Protein AF-A0AA41X1D2-F1 (afdb_monomer_lite)

Organism: NCBI:txid2961944

Sequence (82 aa):
VGVIGVVEDIERGDCSTVAGNELVTALELAEIAGKSTGVIATARITHATPAATYAKSADRNWEDVSDMPAEAVEAGCKDIAD

Structure (mmCIF, N/CA/C/O backbone):
data_AF-A0AA41X1D2-F1
#
_entry.id   AF-A0AA41X1D2-F1
#
loop_
_atom_site.group_PDB
_atom_site.id
_atom_site.type_symbol
_atom_site.label_atom_id
_atom_site.label_alt_id
_atom_site.label_comp_id
_atom_site.label_asym_id
_atom_site.label_entity_id
_atom_site.label_seq_id
_atom_site.pdbx_PDB_ins_code
_atom_site.Cartn_x
_atom_site.Cartn_y
_atom_site.Cartn_z
_atom_site.occupancy
_atom_site.B_iso_or_equiv
_atom_site.auth_seq_id
_atom_site.auth_comp_id
_atom_site.auth_asym_id
_atom_site.auth_atom_id
_atom_site.pdbx_PDB_model_num
ATOM 1 N N . VAL A 1 1 ? 8.779 -12.808 -0.588 1.00 66.50 1 VAL A N 1
ATOM 2 C CA . VAL A 1 1 ? 7.424 -12.211 -0.528 1.00 66.50 1 VAL A CA 1
ATOM 3 C C . VAL A 1 1 ? 7.575 -10.697 -0.572 1.00 66.50 1 VAL A C 1
ATOM 5 O O . VAL A 1 1 ? 8.458 -10.191 0.114 1.00 66.50 1 VAL A O 1
ATOM 8 N N . GLY A 1 2 ? 6.813 -9.996 -1.414 1.00 94.50 2 GLY A N 1
ATOM 9 C CA . GLY A 1 2 ? 7.006 -8.564 -1.686 1.00 94.50 2 GLY A CA 1
ATOM 10 C C . GLY A 1 2 ? 5.765 -7.878 -2.250 1.00 94.50 2 GLY A C 1
ATOM 11 O O . GLY A 1 2 ? 5.905 -6.979 -3.060 1.00 94.50 2 GLY A O 1
ATOM 12 N N . VAL A 1 3 ? 4.583 -8.331 -1.841 1.00 97.50 3 VAL A N 1
ATOM 13 C CA . VAL A 1 3 ? 3.270 -7.861 -2.304 1.00 97.50 3 VAL A CA 1
ATOM 14 C C . VAL A 1 3 ? 2.450 -7.415 -1.094 1.00 97.50 3 VAL A C 1
ATOM 16 O O . VAL A 1 3 ? 2.777 -7.813 0.031 1.00 97.50 3 VAL A O 1
ATOM 19 N N . ILE A 1 4 ? 1.429 -6.581 -1.290 1.00 98.06 4 ILE A N 1
ATOM 20 C CA . ILE A 1 4 ? 0.665 -5.968 -0.193 1.00 98.06 4 ILE A CA 1
ATOM 21 C C . ILE A 1 4 ? -0.834 -6.101 -0.455 1.00 98.06 4 ILE A C 1
ATOM 23 O O . ILE A 1 4 ? -1.303 -5.736 -1.526 1.00 98.06 4 ILE A O 1
ATOM 27 N N . GLY A 1 5 ? -1.586 -6.581 0.542 1.00 97.62 5 GLY A N 1
ATOM 28 C CA . GLY A 1 5 ? -3.053 -6.533 0.530 1.00 97.62 5 GLY A CA 1
ATOM 29 C C . GLY A 1 5 ? -3.729 -7.455 -0.487 1.00 97.62 5 GLY A C 1
ATOM 30 O O . GLY A 1 5 ? -4.841 -7.170 -0.905 1.00 97.62 5 GLY A O 1
ATOM 31 N N . VAL A 1 6 ? -3.083 -8.544 -0.892 1.00 97.94 6 VAL A N 1
ATOM 32 C CA . VAL A 1 6 ? -3.531 -9.446 -1.966 1.00 97.94 6 VAL A CA 1
ATOM 33 C C . VAL A 1 6 ? -3.292 -10.908 -1.578 1.00 97.94 6 VAL A C 1
ATOM 35 O O . VAL A 1 6 ? -2.475 -11.179 -0.692 1.00 97.94 6 VAL A O 1
ATOM 38 N N . VAL A 1 7 ? -4.022 -11.837 -2.201 1.00 96.81 7 VAL A N 1
ATOM 39 C CA . VAL A 1 7 ? -3.851 -13.293 -2.014 1.00 96.81 7 VAL A CA 1
ATOM 40 C C . VAL A 1 7 ? -2.547 -13.813 -2.633 1.00 96.81 7 VAL A C 1
ATOM 42 O O . VAL A 1 7 ? -1.778 -13.067 -3.231 1.00 96.81 7 VAL A O 1
ATOM 45 N N . GLU A 1 8 ? -2.266 -15.105 -2.477 1.00 94.44 8 GLU A N 1
ATOM 46 C CA . GLU A 1 8 ? -1.053 -15.745 -2.991 1.00 94.44 8 GLU A CA 1
ATOM 47 C C . GLU A 1 8 ? -1.005 -15.940 -4.517 1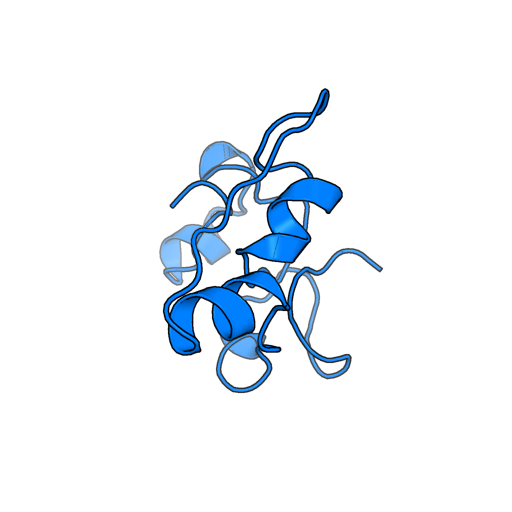.00 94.44 8 GLU A C 1
ATOM 49 O O . GLU A 1 8 ? 0.084 -16.153 -5.044 1.00 94.44 8 GLU A O 1
ATOM 54 N N . ASP A 1 9 ? -2.142 -15.863 -5.219 1.00 93.81 9 ASP A N 1
ATOM 55 C CA . ASP A 1 9 ? -2.278 -16.169 -6.659 1.00 93.81 9 ASP A CA 1
ATOM 56 C C . ASP A 1 9 ? -1.882 -15.003 -7.587 1.00 93.81 9 ASP A C 1
ATOM 58 O O . ASP A 1 9 ? -2.324 -14.910 -8.729 1.00 93.81 9 ASP A O 1
ATOM 62 N N . ILE A 1 10 ? -1.069 -14.070 -7.087 1.00 95.31 10 ILE A N 1
ATOM 63 C CA . ILE A 1 10 ? -0.647 -12.881 -7.831 1.00 95.31 10 ILE A CA 1
ATOM 64 C C . ILE A 1 10 ? 0.837 -12.904 -8.183 1.00 95.31 10 ILE A C 1
ATOM 66 O O . ILE A 1 10 ? 1.683 -13.415 -7.440 1.00 95.31 10 ILE A O 1
ATOM 70 N N . GLU A 1 11 ? 1.171 -12.275 -9.306 1.00 95.69 11 GLU A N 1
ATOM 71 C CA . GLU A 1 11 ? 2.545 -12.152 -9.773 1.00 95.69 11 GLU A CA 1
ATOM 72 C C . GLU A 1 11 ? 3.156 -10.836 -9.289 1.00 95.69 11 GLU A C 1
ATOM 74 O O . GLU A 1 11 ? 2.655 -9.737 -9.536 1.00 95.69 11 GLU A O 1
ATOM 79 N N . ARG A 1 12 ? 4.275 -10.936 -8.562 1.00 96.25 12 ARG A N 1
ATOM 80 C CA . ARG A 1 12 ? 4.966 -9.751 -8.051 1.00 96.25 12 ARG A CA 1
ATOM 81 C C . ARG A 1 12 ? 5.452 -8.885 -9.216 1.00 96.25 12 ARG A C 1
ATOM 83 O O . ARG A 1 12 ? 6.210 -9.361 -10.056 1.00 96.25 12 ARG A O 1
ATOM 90 N N . GLY A 1 13 ? 5.107 -7.602 -9.179 1.00 96.06 13 GLY A N 1
ATOM 91 C CA . GLY A 1 13 ? 5.459 -6.623 -10.206 1.00 96.06 13 GLY A CA 1
ATOM 92 C C . GLY A 1 13 ? 4.486 -6.563 -11.386 1.00 96.06 13 GLY A C 1
ATOM 93 O O . GLY A 1 13 ? 4.690 -5.730 -12.262 1.00 96.06 13 GLY A O 1
ATOM 94 N N . ASP A 1 14 ? 3.425 -7.378 -11.400 1.00 96.44 14 ASP A N 1
ATOM 95 C CA . ASP A 1 14 ? 2.367 -7.319 -12.410 1.00 96.44 14 ASP A CA 1
ATOM 96 C C . ASP A 1 14 ? 1.032 -6.913 -11.770 1.00 96.44 14 ASP A C 1
ATOM 98 O O . ASP A 1 14 ? 0.317 -7.727 -11.175 1.00 96.44 14 ASP A O 1
ATOM 102 N N . CYS A 1 15 ? 0.672 -5.632 -11.899 1.00 95.44 15 CYS A N 1
ATOM 103 C CA . CYS A 1 15 ? -0.572 -5.121 -11.326 1.00 95.44 15 CYS A CA 1
ATOM 104 C C . CYS A 1 15 ? -1.830 -5.635 -12.032 1.00 95.44 15 CYS A C 1
ATOM 106 O O . CYS A 1 15 ? -2.913 -5.548 -11.453 1.00 95.44 15 CYS A O 1
ATOM 108 N N . SER A 1 16 ? -1.713 -6.200 -13.239 1.00 96.31 16 SER A N 1
ATOM 109 C CA . SER A 1 16 ? -2.864 -6.784 -13.932 1.00 96.31 16 SER A CA 1
ATOM 110 C C . SER A 1 16 ? -3.433 -7.985 -13.171 1.00 96.31 16 SER A C 1
ATOM 112 O O . SER A 1 16 ? -4.624 -8.273 -13.278 1.00 96.31 16 SER A O 1
ATOM 114 N N . THR A 1 17 ? -2.610 -8.622 -12.329 1.00 96.75 17 THR A N 1
ATOM 115 C CA . THR A 1 17 ? -3.010 -9.736 -11.461 1.00 96.75 17 THR A CA 1
ATOM 116 C C . THR A 1 17 ? -3.643 -9.294 -10.137 1.00 96.75 17 THR A C 1
ATOM 118 O O . THR A 1 17 ? -4.182 -10.131 -9.419 1.00 96.75 17 THR A O 1
ATOM 121 N N . VAL A 1 18 ? -3.624 -7.997 -9.796 1.00 96.69 18 VAL A N 1
ATOM 122 C CA . VAL A 1 18 ? -4.169 -7.493 -8.518 1.00 96.69 18 VAL A CA 1
ATOM 123 C C . VAL A 1 18 ? -5.696 -7.512 -8.509 1.00 96.69 18 VAL A C 1
ATOM 125 O O . VAL A 1 18 ? -6.290 -7.864 -7.491 1.00 96.69 18 VAL A O 1
ATOM 128 N N . ALA A 1 19 ? -6.325 -7.168 -9.634 1.00 95.44 19 ALA A N 1
ATOM 129 C CA . ALA A 1 19 ? -7.775 -7.056 -9.735 1.00 95.44 19 ALA A CA 1
ATOM 130 C C . ALA A 1 19 ? -8.471 -8.405 -9.487 1.00 95.44 19 ALA A C 1
ATOM 132 O O . ALA A 1 19 ? -8.250 -9.376 -10.210 1.00 95.44 19 ALA A O 1
ATOM 133 N N . GLY A 1 20 ? -9.349 -8.455 -8.486 1.00 96.44 20 GLY A N 1
ATOM 134 C CA . GLY A 1 20 ? -10.051 -9.666 -8.050 1.00 96.44 20 GLY A CA 1
ATOM 135 C C . GLY A 1 20 ? -9.288 -10.504 -7.018 1.00 96.44 20 GLY A C 1
ATOM 136 O O . GLY A 1 20 ? -9.863 -11.444 -6.470 1.00 96.44 20 GLY A O 1
ATOM 137 N N . ASN A 1 21 ? -8.036 -10.151 -6.724 1.00 97.31 21 ASN A N 1
ATOM 138 C CA . ASN A 1 21 ? -7.168 -10.819 -5.755 1.00 97.31 21 ASN A CA 1
ATOM 139 C C . ASN A 1 21 ? -6.915 -9.966 -4.500 1.00 97.31 21 ASN A C 1
ATOM 141 O O . ASN A 1 21 ? -6.089 -10.324 -3.656 1.00 97.31 21 ASN A O 1
ATOM 145 N N . GLU A 1 22 ? -7.608 -8.837 -4.351 1.00 97.69 22 GLU A N 1
ATOM 146 C CA . GLU A 1 22 ? -7.486 -7.945 -3.203 1.00 97.69 22 GLU A CA 1
ATOM 147 C C . GLU A 1 22 ? -8.096 -8.550 -1.932 1.00 97.69 22 GLU A C 1
ATOM 149 O O . GLU A 1 22 ? -9.181 -9.132 -1.923 1.00 97.69 22 GLU A O 1
ATOM 154 N N . LEU A 1 23 ? -7.413 -8.347 -0.809 1.00 97.56 23 LEU A N 1
ATOM 155 C CA . LEU A 1 23 ? -7.881 -8.737 0.514 1.00 97.56 23 LEU A CA 1
ATOM 156 C C . LEU A 1 23 ? -8.353 -7.519 1.287 1.00 97.56 23 LEU A C 1
ATOM 158 O O . LEU A 1 23 ? -7.613 -6.547 1.412 1.00 97.56 23 LEU A O 1
ATOM 162 N N . VAL A 1 24 ? -9.538 -7.595 1.887 1.00 98.25 24 VAL A N 1
ATOM 163 C CA . VAL A 1 24 ? -10.048 -6.522 2.750 1.00 98.25 24 VAL A CA 1
ATOM 164 C C . VAL A 1 24 ? -9.199 -6.419 4.025 1.00 98.25 24 VAL A C 1
ATOM 166 O O . VAL A 1 24 ? -8.968 -7.419 4.710 1.00 98.25 24 VAL A O 1
ATOM 169 N N . THR A 1 25 ? -8.729 -5.219 4.365 1.00 98.31 25 THR A N 1
ATOM 170 C CA . THR A 1 25 ? -7.933 -4.965 5.571 1.00 98.31 25 THR A CA 1
ATOM 171 C C . THR A 1 25 ? -8.818 -4.794 6.803 1.00 98.31 25 THR A C 1
ATOM 173 O O . THR A 1 25 ? -10.010 -4.496 6.732 1.00 98.31 25 THR A O 1
ATOM 176 N N . ALA A 1 26 ? -8.215 -4.921 7.986 1.00 98.25 26 ALA A N 1
ATOM 177 C CA . ALA A 1 26 ? -8.915 -4.638 9.235 1.00 98.25 26 ALA A CA 1
ATOM 178 C C . ALA A 1 26 ? -9.362 -3.166 9.358 1.00 98.25 26 ALA A C 1
ATOM 180 O O . ALA A 1 26 ? -10.363 -2.901 10.024 1.00 98.25 26 ALA A O 1
ATOM 181 N N . LEU A 1 27 ? -8.646 -2.218 8.736 1.00 98.38 27 LEU A N 1
ATOM 182 C CA . LEU A 1 27 ? -9.034 -0.803 8.739 1.00 98.38 27 LEU A CA 1
ATOM 183 C C . LEU A 1 27 ? -10.236 -0.572 7.822 1.00 98.38 27 LEU A C 1
ATOM 185 O O . LEU A 1 27 ? -11.200 0.043 8.262 1.00 98.38 27 LEU A O 1
ATOM 189 N N . GLU A 1 28 ? -10.243 -1.156 6.624 1.00 98.56 28 GLU A N 1
ATOM 190 C CA . GLU A 1 28 ? -11.407 -1.115 5.728 1.00 98.56 28 GLU A CA 1
ATOM 191 C C . GLU A 1 28 ? -12.651 -1.705 6.421 1.00 98.56 28 GLU A C 1
ATOM 193 O O . GLU A 1 28 ? -13.722 -1.100 6.413 1.00 98.56 28 GLU A O 1
ATOM 198 N N . LEU A 1 29 ? -12.512 -2.838 7.126 1.00 98.69 29 LEU A N 1
ATOM 199 C CA . LEU A 1 29 ? -13.603 -3.413 7.928 1.00 98.69 29 LEU A CA 1
ATOM 200 C C . LEU A 1 29 ? -14.080 -2.475 9.050 1.00 98.69 29 LEU A C 1
ATOM 202 O O . LEU A 1 29 ? -15.276 -2.413 9.342 1.00 98.69 29 LEU A O 1
ATOM 206 N N . ALA A 1 30 ? -13.164 -1.755 9.700 1.00 98.62 30 ALA A N 1
ATOM 207 C CA . ALA A 1 30 ? -13.503 -0.799 10.749 1.00 98.62 30 ALA A CA 1
ATOM 208 C C . ALA A 1 30 ? -14.248 0.427 10.190 1.00 98.62 30 ALA A C 1
ATOM 210 O O . ALA A 1 30 ? -15.230 0.859 10.799 1.00 98.62 30 ALA A O 1
ATOM 211 N N . GLU A 1 31 ? -13.840 0.936 9.028 1.00 98.31 31 GLU A N 1
ATOM 212 C CA . GLU A 1 31 ? -14.513 2.033 8.321 1.00 98.31 31 GLU A CA 1
ATOM 213 C C . GLU A 1 31 ? -15.915 1.636 7.863 1.00 98.31 31 GLU A C 1
ATOM 215 O O . GLU A 1 31 ? -16.872 2.368 8.118 1.00 98.31 31 GLU A O 1
ATOM 220 N N . ILE A 1 32 ? -16.070 0.433 7.295 1.00 98.38 32 ILE A N 1
ATOM 221 C CA . ILE A 1 32 ? -17.382 -0.139 6.946 1.00 98.38 32 ILE A CA 1
ATOM 222 C C . ILE A 1 32 ? -18.290 -0.216 8.185 1.00 98.38 32 ILE A C 1
ATOM 224 O O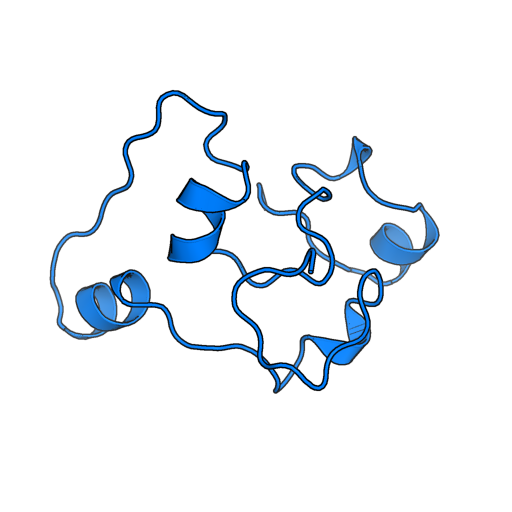 . ILE A 1 32 ? -19.495 0.022 8.098 1.00 98.38 32 ILE A O 1
ATOM 228 N N . ALA A 1 33 ? -17.722 -0.497 9.360 1.00 98.62 33 ALA A N 1
ATOM 229 C CA . ALA A 1 33 ? -18.440 -0.513 10.634 1.00 98.62 33 ALA A CA 1
ATOM 230 C C . ALA A 1 33 ? -18.661 0.885 11.260 1.00 98.62 33 ALA A C 1
ATOM 232 O O . ALA A 1 33 ? -19.121 0.971 12.403 1.00 98.62 33 ALA A O 1
ATOM 233 N N . GLY A 1 34 ? -18.321 1.972 10.561 1.00 98.50 34 GLY A N 1
ATOM 234 C CA . GLY A 1 34 ? -18.497 3.353 11.019 1.00 98.50 34 GLY A CA 1
ATOM 235 C C . GLY A 1 34 ? -17.526 3.785 12.122 1.00 98.50 34 GLY A C 1
ATOM 236 O O . GLY A 1 34 ? -17.835 4.700 12.887 1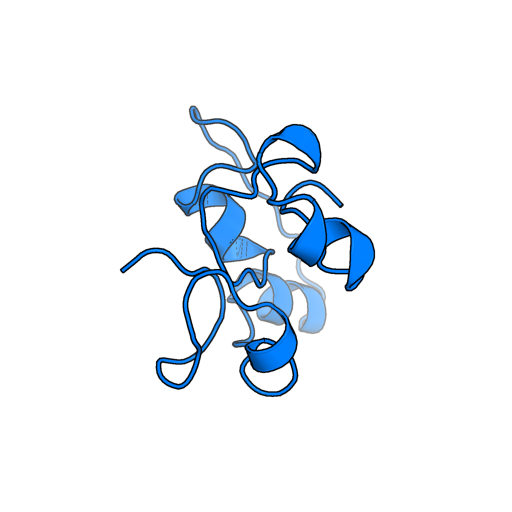.00 98.50 34 GLY A O 1
ATOM 237 N N . LYS A 1 35 ? -16.379 3.112 12.262 1.00 98.75 35 LYS A N 1
ATOM 238 C CA . LYS A 1 35 ? -15.343 3.455 13.246 1.00 98.75 35 LYS A CA 1
ATOM 239 C C . LYS A 1 35 ? -14.294 4.368 12.621 1.00 98.75 35 LYS A C 1
ATOM 241 O O . LYS A 1 35 ? -13.988 4.255 11.441 1.00 98.75 35 LYS A O 1
ATOM 246 N N . SER A 1 36 ? -13.699 5.234 13.437 1.00 98.38 36 SER A N 1
ATOM 247 C CA . SER A 1 36 ? -12.516 5.995 13.031 1.00 98.38 36 SER A CA 1
ATOM 248 C C . SER A 1 36 ? -11.289 5.087 12.946 1.00 98.38 36 SER A C 1
ATOM 250 O O . SER A 1 36 ? -11.058 4.260 13.831 1.00 98.38 36 SER A O 1
ATOM 252 N N . THR A 1 37 ? -10.491 5.292 11.907 1.00 98.25 37 THR A N 1
ATOM 253 C CA . THR A 1 37 ? -9.246 4.578 11.609 1.00 98.25 37 THR A CA 1
ATOM 254 C C . THR A 1 37 ? -8.072 5.553 11.541 1.00 98.25 37 THR A C 1
ATOM 256 O O . THR A 1 37 ? -8.246 6.767 11.431 1.00 98.25 37 THR A O 1
ATOM 259 N N . GLY A 1 38 ? -6.855 5.027 11.671 1.00 97.88 38 GLY A N 1
ATOM 260 C CA . GLY A 1 38 ? -5.633 5.817 11.588 1.00 97.88 38 GLY A CA 1
ATOM 261 C C . GLY A 1 38 ? -4.388 4.945 11.689 1.00 97.88 38 GLY A C 1
ATOM 262 O O . GLY A 1 38 ? -4.417 3.864 12.279 1.00 97.88 38 GLY A O 1
ATOM 263 N N . VAL A 1 39 ? -3.291 5.430 11.111 1.00 98.12 39 VAL A N 1
ATOM 264 C CA . VAL A 1 39 ? -2.001 4.736 11.063 1.00 98.12 39 VAL A CA 1
ATOM 265 C C . VAL A 1 39 ? -0.919 5.698 11.536 1.00 98.12 39 VAL A C 1
ATOM 267 O O . VAL A 1 39 ? -0.847 6.836 11.081 1.00 98.12 39 VAL A O 1
ATOM 270 N N . ILE A 1 40 ? -0.070 5.242 12.456 1.00 98.00 40 ILE A N 1
ATOM 271 C CA . ILE A 1 40 ? 1.118 5.971 12.906 1.00 98.00 40 ILE A CA 1
ATOM 272 C C . ILE A 1 40 ? 2.306 5.040 12.719 1.00 98.00 40 ILE A C 1
ATOM 274 O O . ILE A 1 40 ? 2.296 3.904 13.193 1.00 98.00 40 ILE A O 1
ATOM 278 N N . ALA A 1 41 ? 3.333 5.526 12.034 1.00 97.25 41 ALA A N 1
ATOM 279 C CA . ALA A 1 41 ? 4.553 4.782 11.784 1.00 97.25 41 ALA A CA 1
ATOM 280 C C . ALA A 1 41 ? 5.772 5.689 11.965 1.00 97.25 41 ALA A C 1
ATOM 282 O O . ALA A 1 41 ? 5.701 6.900 11.778 1.00 97.25 41 ALA A O 1
ATOM 283 N N . THR A 1 42 ? 6.901 5.084 12.328 1.00 98.44 42 THR A N 1
ATOM 284 C CA . THR A 1 42 ? 8.221 5.732 12.275 1.00 98.44 42 THR A CA 1
ATOM 285 C C . THR A 1 42 ? 8.908 5.530 10.924 1.00 98.44 42 THR A C 1
ATOM 287 O O . THR A 1 42 ? 9.838 6.260 10.592 1.00 98.44 42 THR A O 1
ATOM 290 N N . ALA A 1 43 ? 8.460 4.540 10.146 1.00 98.00 43 ALA A N 1
ATOM 291 C CA . ALA A 1 43 ? 8.817 4.384 8.742 1.00 98.00 43 ALA A CA 1
ATOM 292 C C . ALA A 1 43 ? 8.031 5.379 7.866 1.00 98.00 43 ALA A C 1
ATOM 294 O O . ALA A 1 43 ? 7.104 6.037 8.343 1.00 98.00 43 ALA A O 1
ATOM 295 N N . ARG A 1 44 ? 8.365 5.448 6.570 1.00 98.25 44 ARG A N 1
ATOM 296 C CA . ARG A 1 44 ? 7.514 6.120 5.573 1.00 98.25 44 ARG A CA 1
ATOM 297 C C . ARG A 1 44 ? 6.106 5.527 5.625 1.00 98.25 44 ARG A C 1
ATOM 299 O O . ARG A 1 44 ? 5.971 4.319 5.816 1.00 98.25 44 ARG A O 1
ATOM 306 N N . ILE A 1 45 ? 5.071 6.350 5.453 1.00 98.25 45 ILE A N 1
ATOM 307 C CA . ILE A 1 45 ? 3.679 5.871 5.516 1.00 98.25 45 ILE A CA 1
ATOM 308 C C . ILE A 1 45 ? 3.363 4.859 4.400 1.00 98.25 45 ILE A C 1
ATOM 310 O O . ILE A 1 45 ? 2.548 3.967 4.597 1.00 98.25 45 ILE A O 1
ATOM 314 N N . THR A 1 46 ? 4.112 4.937 3.300 1.00 98.44 46 THR A N 1
ATOM 315 C CA . THR A 1 46 ? 4.107 4.045 2.133 1.00 98.44 46 THR A CA 1
ATOM 316 C C . THR A 1 46 ? 4.952 2.781 2.311 1.00 98.44 46 THR A C 1
ATOM 318 O O . THR A 1 46 ? 4.876 1.867 1.493 1.00 98.44 46 THR A O 1
ATOM 321 N N . HIS A 1 47 ? 5.746 2.668 3.386 1.00 98.38 47 HIS A N 1
ATOM 322 C CA . HIS A 1 47 ? 6.502 1.447 3.657 1.00 98.38 47 HIS A CA 1
ATOM 323 C C . HIS A 1 47 ? 5.545 0.260 3.849 1.00 98.38 47 HIS A C 1
ATOM 325 O O . HIS A 1 47 ? 4.438 0.409 4.361 1.00 98.38 47 HIS A O 1
ATOM 331 N N . ALA A 1 48 ? 6.009 -0.950 3.533 1.00 98.06 48 ALA A N 1
ATOM 332 C CA . ALA A 1 48 ? 5.178 -2.155 3.508 1.00 98.06 48 ALA A CA 1
ATOM 333 C C . ALA A 1 48 ? 4.282 -2.374 4.746 1.00 98.06 48 ALA A C 1
ATOM 335 O O . ALA A 1 48 ? 3.149 -2.821 4.612 1.00 98.06 48 ALA A O 1
ATOM 336 N N . THR A 1 49 ? 4.773 -2.079 5.955 1.00 97.62 49 THR A N 1
ATOM 337 C CA . THR A 1 49 ? 4.012 -2.299 7.200 1.00 97.62 49 THR A CA 1
ATOM 338 C C . THR A 1 49 ? 2.813 -1.355 7.359 1.00 97.62 49 THR A C 1
ATOM 340 O O . THR A 1 49 ? 1.711 -1.870 7.534 1.00 97.62 49 THR A O 1
ATOM 343 N N . PRO A 1 50 ? 2.960 -0.015 7.315 1.00 98.50 50 PRO A N 1
ATOM 344 C CA . PRO A 1 50 ? 1.796 0.872 7.297 1.00 98.50 50 PRO A CA 1
ATOM 345 C C . PRO A 1 50 ? 0.929 0.687 6.042 1.00 98.50 50 PRO A C 1
ATOM 347 O O . PRO A 1 50 ? -0.294 0.621 6.173 1.00 98.50 50 PRO A O 1
ATOM 350 N N . ALA A 1 51 ? 1.533 0.484 4.866 1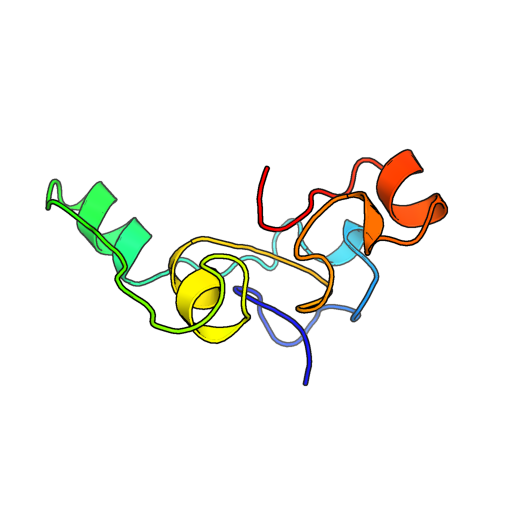.00 98.56 51 ALA A N 1
ATOM 351 C CA . ALA A 1 51 ? 0.816 0.238 3.614 1.00 98.56 51 ALA A CA 1
ATOM 352 C C . ALA A 1 51 ? -0.109 -0.988 3.672 1.00 98.56 51 ALA A C 1
ATOM 354 O O . ALA A 1 51 ? -1.204 -0.951 3.125 1.00 98.56 51 ALA A O 1
ATOM 355 N N . ALA A 1 52 ? 0.252 -2.044 4.411 1.00 98.06 52 ALA A N 1
ATOM 356 C CA . ALA A 1 52 ? -0.595 -3.231 4.590 1.00 98.06 52 ALA A CA 1
ATOM 357 C C . ALA A 1 52 ? -1.967 -2.951 5.226 1.00 98.06 52 ALA A C 1
ATOM 359 O O . ALA A 1 52 ? -2.833 -3.826 5.237 1.00 98.06 52 ALA A O 1
ATOM 360 N N . THR A 1 53 ? -2.176 -1.754 5.772 1.00 98.19 53 THR A N 1
ATOM 361 C CA . THR A 1 53 ? -3.460 -1.358 6.346 1.00 98.19 53 THR A CA 1
ATOM 362 C C . THR A 1 53 ? -4.421 -0.736 5.330 1.00 98.19 53 THR A C 1
ATOM 364 O O . THR A 1 53 ? -5.620 -0.725 5.603 1.00 98.19 53 THR A O 1
ATOM 367 N N . TYR A 1 54 ? -3.938 -0.281 4.168 1.00 97.81 54 TYR A N 1
ATOM 368 C CA . TYR A 1 54 ? -4.751 0.472 3.202 1.00 97.81 54 TYR A CA 1
ATOM 369 C C . TYR A 1 54 ? -4.477 0.143 1.722 1.00 97.81 54 TYR A C 1
ATOM 371 O O . TYR A 1 54 ? -5.373 0.280 0.898 1.00 97.81 54 TYR A O 1
ATOM 379 N N . ALA A 1 55 ? -3.275 -0.309 1.361 1.00 98.12 55 ALA A N 1
ATOM 380 C CA . ALA A 1 55 ? -2.866 -0.492 -0.029 1.00 98.12 55 ALA A CA 1
ATOM 381 C C . ALA A 1 55 ? -3.091 -1.923 -0.540 1.00 98.12 55 ALA A C 1
ATOM 383 O O . ALA A 1 55 ? -2.993 -2.898 0.214 1.00 98.12 55 ALA A O 1
ATOM 384 N N . LYS A 1 56 ? -3.319 -2.035 -1.855 1.00 97.81 56 LYS A N 1
ATOM 385 C CA . LYS A 1 56 ? -3.297 -3.278 -2.640 1.00 97.81 56 LYS A CA 1
ATOM 386 C C . LYS A 1 56 ? -2.238 -3.098 -3.725 1.00 97.81 56 LYS A C 1
ATOM 388 O O . LYS A 1 56 ? -2.424 -2.279 -4.617 1.00 97.81 56 LYS A O 1
ATOM 393 N N . SER A 1 57 ? -1.103 -3.784 -3.621 1.00 97.56 57 SER A N 1
ATOM 394 C CA . SER A 1 57 ? 0.027 -3.563 -4.531 1.00 97.56 57 SER A CA 1
ATOM 395 C C . SER A 1 57 ? 0.735 -4.858 -4.916 1.00 97.56 57 SER A C 1
ATOM 397 O O . SER A 1 57 ? 1.033 -5.704 -4.064 1.00 97.56 57 SER A O 1
ATOM 399 N N . ALA A 1 58 ? 1.053 -4.963 -6.210 1.00 97.19 58 ALA A N 1
ATOM 400 C CA . ALA A 1 58 ? 1.846 -6.042 -6.790 1.00 97.19 58 ALA A CA 1
ATOM 401 C C . ALA A 1 58 ? 3.339 -5.938 -6.446 1.00 97.19 58 ALA A C 1
ATOM 403 O O . ALA A 1 58 ? 4.061 -6.923 -6.587 1.00 97.19 58 ALA A O 1
ATOM 404 N N . ASP A 1 59 ? 3.830 -4.789 -5.973 1.00 97.75 59 ASP A N 1
ATOM 405 C CA . ASP A 1 59 ? 5.176 -4.685 -5.414 1.00 97.75 59 ASP A CA 1
ATOM 406 C C . ASP A 1 59 ? 5.230 -3.692 -4.252 1.00 97.75 59 ASP A C 1
ATOM 408 O O . ASP A 1 59 ? 4.897 -2.515 -4.371 1.00 97.75 59 ASP A O 1
ATOM 412 N N . ARG A 1 60 ? 5.729 -4.158 -3.108 1.00 98.06 60 ARG A N 1
ATOM 413 C CA . ARG A 1 60 ? 5.932 -3.345 -1.903 1.00 98.06 60 ARG A CA 1
ATOM 414 C C . ARG A 1 60 ? 6.893 -2.166 -2.088 1.00 98.06 60 ARG A C 1
ATOM 416 O O . ARG A 1 60 ? 7.003 -1.360 -1.170 1.00 98.06 60 ARG A O 1
ATOM 423 N N . ASN A 1 61 ? 7.660 -2.151 -3.177 1.00 98.12 61 ASN A N 1
ATOM 424 C CA . ASN A 1 61 ? 8.607 -1.090 -3.493 1.00 98.12 61 ASN A CA 1
ATOM 425 C C . ASN A 1 61 ? 7.992 0.025 -4.339 1.00 98.12 61 ASN A C 1
ATOM 427 O O . ASN A 1 61 ? 8.655 1.034 -4.512 1.00 98.12 61 ASN A O 1
ATOM 431 N N . TRP A 1 62 ? 6.768 -0.122 -4.853 1.00 98.12 62 TRP A N 1
ATOM 432 C CA . TRP A 1 62 ? 6.065 0.955 -5.555 1.00 98.12 62 TRP A CA 1
ATOM 433 C C . TRP A 1 62 ? 5.510 1.964 -4.541 1.00 98.12 62 TRP A C 1
ATOM 435 O O . TRP A 1 62 ? 4.300 2.115 -4.402 1.00 98.12 62 TRP A O 1
ATOM 445 N N . GLU A 1 63 ? 6.401 2.565 -3.744 1.00 98.50 63 GLU A N 1
ATOM 446 C CA . GLU A 1 63 ? 6.039 3.526 -2.697 1.00 98.50 63 GLU A CA 1
ATOM 447 C C . GLU A 1 63 ? 5.531 4.844 -3.296 1.00 98.50 63 GLU A C 1
ATOM 449 O O . GLU A 1 63 ? 4.633 5.447 -2.716 1.00 98.50 63 GLU A O 1
ATOM 454 N N . ASP A 1 64 ? 6.064 5.237 -4.456 1.00 97.88 64 ASP A N 1
ATOM 455 C CA . ASP A 1 64 ? 5.559 6.306 -5.317 1.00 97.88 64 ASP A CA 1
ATOM 456 C C . ASP A 1 64 ? 5.830 5.992 -6.806 1.00 97.88 64 ASP A C 1
ATOM 458 O O . ASP A 1 64 ? 6.585 5.069 -7.131 1.00 97.88 64 ASP A O 1
ATOM 462 N N . VAL A 1 65 ? 5.228 6.763 -7.719 1.00 97.31 65 VAL A N 1
ATOM 463 C CA . VAL A 1 65 ? 5.343 6.573 -9.179 1.00 97.31 65 VAL A CA 1
ATOM 464 C C . VAL A 1 65 ? 6.788 6.512 -9.703 1.00 97.31 65 VAL A C 1
ATOM 466 O O . VAL A 1 65 ? 7.041 5.886 -10.731 1.00 97.31 65 VAL A O 1
ATOM 469 N N . SER A 1 66 ? 7.759 7.137 -9.027 1.00 96.88 66 SER A N 1
ATOM 470 C CA . SER A 1 66 ? 9.166 7.138 -9.451 1.00 96.88 66 SER A CA 1
ATOM 471 C C . SER A 1 66 ? 9.908 5.831 -9.151 1.00 96.88 66 SER A C 1
ATOM 473 O O . SER A 1 66 ? 10.933 5.562 -9.782 1.00 96.88 66 SER A O 1
ATOM 475 N N . ASP A 1 67 ? 9.368 4.993 -8.262 1.00 95.50 67 ASP A N 1
ATOM 476 C CA . ASP A 1 67 ? 9.891 3.656 -7.958 1.00 95.50 67 ASP A CA 1
ATOM 477 C C . ASP A 1 67 ? 9.314 2.562 -8.884 1.00 95.50 67 ASP A C 1
ATOM 479 O O . ASP A 1 67 ? 9.679 1.383 -8.786 1.00 95.50 67 ASP A O 1
ATOM 483 N N . MET A 1 68 ? 8.395 2.925 -9.783 1.00 97.56 68 MET A N 1
ATOM 484 C CA . MET A 1 68 ? 7.696 1.988 -10.659 1.00 97.56 68 MET A CA 1
ATOM 485 C C . MET A 1 68 ? 8.401 1.811 -12.015 1.00 97.56 68 MET A C 1
ATOM 487 O O . MET A 1 68 ? 8.919 2.776 -12.582 1.00 97.56 68 MET A O 1
ATOM 491 N N . PRO A 1 69 ? 8.382 0.595 -12.597 1.00 97.31 69 PRO A N 1
ATOM 492 C CA . PRO A 1 69 ? 8.727 0.397 -14.002 1.00 97.31 69 PRO A CA 1
ATOM 493 C C . PRO A 1 69 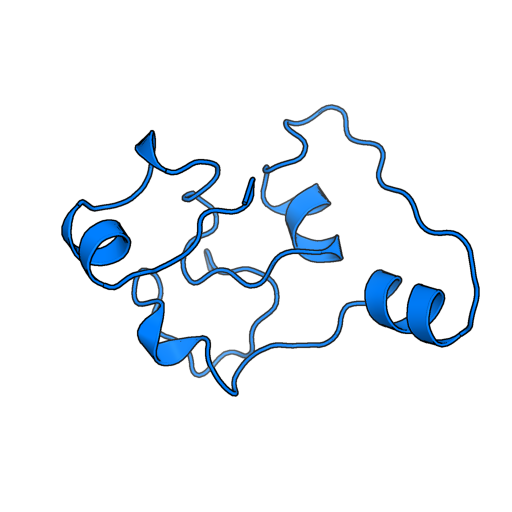? 7.830 1.243 -14.910 1.00 97.31 69 PRO A C 1
ATOM 495 O O . PRO A 1 69 ? 6.624 1.339 -14.672 1.00 97.31 69 PRO A O 1
ATOM 498 N N . ALA A 1 70 ? 8.398 1.810 -15.976 1.00 97.12 70 ALA A N 1
ATOM 499 C CA . ALA A 1 70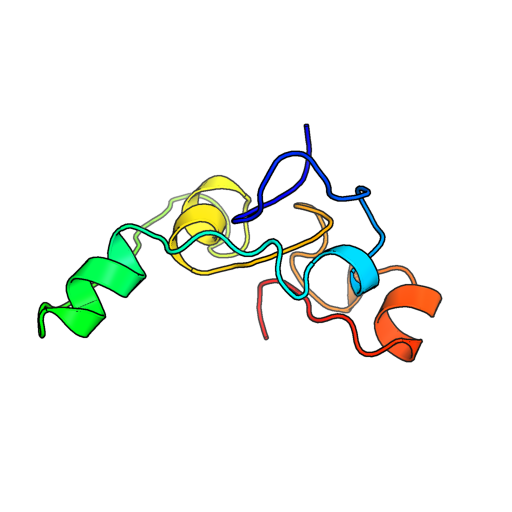 ? 7.647 2.642 -16.918 1.00 97.12 70 ALA A CA 1
ATOM 500 C C . ALA A 1 70 ? 6.463 1.876 -17.525 1.00 97.12 70 ALA A C 1
ATOM 502 O O . ALA A 1 70 ? 5.375 2.424 -17.655 1.00 97.12 70 ALA A O 1
ATOM 503 N N . GLU A 1 71 ? 6.647 0.584 -17.797 1.00 96.38 71 GLU A N 1
ATOM 504 C CA . GLU A 1 71 ? 5.616 -0.297 -18.338 1.00 96.38 71 GLU A CA 1
ATOM 505 C C . GLU A 1 71 ? 4.427 -0.448 -17.378 1.00 96.38 71 GLU A C 1
ATOM 507 O O . GLU A 1 71 ? 3.281 -0.495 -17.819 1.00 96.38 71 GLU A O 1
ATOM 512 N N . ALA A 1 72 ? 4.680 -0.488 -16.065 1.00 96.44 72 ALA A N 1
ATOM 513 C CA . ALA A 1 72 ? 3.629 -0.562 -15.052 1.00 96.44 72 ALA A CA 1
ATOM 514 C C . ALA A 1 72 ? 2.848 0.761 -14.970 1.00 96.44 72 ALA A C 1
ATOM 516 O O . ALA A 1 72 ? 1.619 0.757 -14.920 1.00 96.44 72 ALA A O 1
ATOM 517 N N . VAL A 1 73 ? 3.549 1.897 -15.018 1.00 96.88 73 VAL A N 1
ATOM 518 C CA . VAL A 1 73 ? 2.915 3.225 -15.041 1.00 96.88 73 VAL A CA 1
ATOM 519 C C . VAL A 1 73 ? 2.063 3.399 -16.303 1.00 96.88 73 VAL A C 1
ATOM 521 O O . VAL A 1 73 ? 0.910 3.819 -16.221 1.00 96.88 73 VAL A O 1
ATOM 524 N N . GLU A 1 74 ? 2.587 3.022 -17.471 1.00 96.44 74 GLU A N 1
ATOM 525 C CA . GLU A 1 74 ? 1.865 3.069 -18.751 1.00 96.44 74 GLU A CA 1
ATOM 526 C C . GLU A 1 74 ? 0.651 2.129 -18.781 1.00 96.44 74 GLU A C 1
ATOM 528 O O . GLU A 1 74 ? -0.370 2.460 -19.388 1.00 96.44 74 GLU A O 1
ATOM 533 N N . ALA A 1 75 ? 0.727 0.989 -18.089 1.00 94.19 75 ALA A N 1
ATOM 534 C CA . ALA A 1 75 ? -0.393 0.067 -17.905 1.00 94.19 75 ALA A CA 1
ATOM 535 C C . ALA A 1 75 ? -1.463 0.583 -16.921 1.00 94.19 75 ALA A C 1
ATOM 537 O O . ALA A 1 75 ? -2.508 -0.052 -16.767 1.00 94.19 75 ALA A O 1
ATOM 538 N N . GLY A 1 76 ? -1.237 1.730 -16.269 1.00 95.12 76 GLY A N 1
ATOM 539 C CA . GLY A 1 76 ? -2.168 2.328 -15.313 1.00 95.12 76 GLY A CA 1
ATOM 540 C C . GLY A 1 76 ? -2.121 1.698 -13.921 1.00 95.12 76 GLY A C 1
ATOM 541 O O . GLY A 1 76 ? -3.080 1.838 -13.158 1.00 95.12 76 GLY A O 1
ATOM 542 N N . CYS A 1 77 ? -1.034 0.998 -13.583 1.00 96.12 77 CYS A N 1
ATOM 543 C CA . CYS A 1 77 ? -0.789 0.562 -12.215 1.00 96.12 77 CYS A CA 1
ATOM 544 C C . CYS A 1 77 ? -0.678 1.780 -11.287 1.00 96.12 77 CYS A C 1
ATOM 546 O O . CYS A 1 77 ? -0.151 2.820 -11.679 1.00 96.12 77 CYS A O 1
ATOM 548 N N . LYS A 1 78 ? -1.129 1.620 -10.042 1.00 96.69 78 LYS A N 1
ATOM 549 C CA . LYS A 1 78 ? -1.022 2.647 -9.004 1.00 96.69 78 LYS A CA 1
ATOM 550 C C . LYS A 1 78 ? 0.123 2.349 -8.047 1.00 96.69 78 LYS A C 1
ATOM 552 O O . LYS A 1 78 ? 0.365 1.182 -7.725 1.00 96.69 78 LYS A O 1
ATOM 557 N N . ASP A 1 79 ? 0.786 3.401 -7.584 1.00 97.94 79 ASP A N 1
ATOM 558 C CA . ASP A 1 79 ? 1.699 3.326 -6.450 1.00 97.94 79 ASP A CA 1
ATOM 559 C C . ASP A 1 79 ? 0.943 3.373 -5.110 1.00 97.94 79 ASP A C 1
ATOM 561 O O . ASP A 1 79 ? -0.282 3.467 -5.055 1.00 97.94 79 ASP A O 1
ATOM 565 N N . ILE A 1 80 ? 1.676 3.231 -4.007 1.00 98.56 80 ILE A N 1
ATOM 566 C CA . ILE A 1 80 ? 1.120 3.180 -2.650 1.00 98.56 80 ILE A CA 1
ATOM 567 C C . ILE A 1 80 ? 0.722 4.579 -2.125 1.00 98.56 80 ILE A C 1
ATOM 569 O O . ILE A 1 80 ? 0.007 4.660 -1.123 1.00 98.56 80 ILE A O 1
ATOM 573 N N . ALA A 1 81 ? 1.185 5.674 -2.730 1.00 98.06 81 ALA A N 1
ATOM 574 C CA . ALA A 1 81 ? 0.857 7.040 -2.316 1.00 98.06 81 ALA A CA 1
ATOM 575 C C . ALA A 1 81 ? -0.385 7.631 -3.018 1.00 98.06 81 ALA A C 1
ATOM 577 O O . ALA A 1 81 ? -0.876 8.667 -2.558 1.00 98.06 81 ALA A O 1
ATOM 578 N N . ASP A 1 82 ? -0.868 6.990 -4.085 1.00 94.94 82 ASP A N 1
ATOM 579 C CA . ASP A 1 82 ? -2.002 7.394 -4.938 1.00 94.94 82 ASP A CA 1
ATOM 580 C C . ASP A 1 82 ? -3.387 7.060 -4.336 1.00 94.94 82 ASP A C 1
ATOM 582 O O . ASP A 1 82 ? -4.288 7.936 -4.361 1.00 94.94 82 ASP A O 1
#

pLDDT: mean 96.97, std 3.59, range [66.5, 98.75]

Secondary structure (DSSP, 8-state):
---BSB-TTS-TT-GGGTTT-B---HHHHHHHTT-------SS-TTSHHHHTTT--BS-TT-SSGGGS-HHHHHTT---TT-

Radius of gyration: 12.82 Å; chains: 1; bounding box: 28×24×32 Å

Foldseek 3Di:
DFWAQFDPQAAQQDCVRQVPGGHQAPQNVCVVVVHDDDDDDPDDCLQRPNLNRPDGGSGSQLSDPVSHDPVCVVVVHGGSVD

InterPro domains:
  IPR001952 Alkaline phosphatase [PF00245] (3-82)
  IPR001952 Alkaline phosphatase [PTHR11596] (2-82)
  IPR017850 Alkaline-phosphatase-like, core domain superfamily [G3DSA:3.40.720.10] (1-82)
  IPR017850 Alkaline-phosphatase-like, core domain superfamily [SSF53649] (1-81)